Protein AF-A0A534AEM4-F1 (afdb_monomer)

Mean predicted aligned error: 5.69 Å

Nearest PDB structures (foldseek):
  2v4v-assembly1_A  TM=8.137E-01  e=1.460E-01  Ruminiclostridium cellulolyticum
  1w9s-assembly1_A  TM=7.862E-01  e=3.459E-01  Halalkalibacterium halodurans
  3c7o-assembly1_A  TM=8.556E-01  e=5.663E-01  Bacillus subtilis
  2eko-assembly1_A  TM=1.682E-01  e=7.534E+00  Homo sapiens

Secondary structure (DSSP, 8-state):
--GGGGGSPP---SS-TT-EEEEEESSTTS-EEEEEEPPS--SSS------------SS--EEEEEESSSSSSPP-----------

Sequence (86 aa):
MWKDIKSVVTHKPSRYPSGELQVRADRCDGELLATMPLGGTTHGDETSHLNAPLHAQGRRDLCFRFATGGYDPLWVIDSVQLKAGE

Solvent-accessible surface area (backbone atoms only — not comparable to full-atom values): 5844 Å² total; per-residue (Å²): 130,74,85,58,60,81,72,58,87,63,30,69,46,91,85,34,88,84,9,23,44,35,34,15,45,69,36,86,85,41,58,80,38,33,69,32,69,50,70,92,68,89,78,64,99,67,83,78,87,81,80,65,75,71,71,77,76,85,93,72,49,76,27,78,43,74,13,54,58,52,74,77,80,77,84,80,81,91,79,86,82,89,73,84,83,131

Foldseek 3Di:
DPVCQVVDDAAADDPENQKWKFKAWQDPPHDTFWIWDDDPCPDDPDDDDTDTDGRDDDDTDIDIDIHRRHPPPPDDDPDDDDDDDD

Radius of gyration: 13.78 Å; Cα contacts (8 Å, |Δi|>4): 119; chains: 1; bounding box: 33×33×34 Å

Structure (mmCIF, N/CA/C/O backbone):
data_AF-A0A534AEM4-F1
#
_entry.id   AF-A0A534AEM4-F1
#
loop_
_atom_site.group_PDB
_atom_site.id
_atom_site.type_symbol
_atom_site.label_atom_id
_atom_site.label_alt_id
_atom_site.label_comp_id
_atom_site.label_asym_id
_atom_site.label_entity_id
_atom_site.label_seq_id
_atom_site.pdbx_PDB_ins_code
_atom_site.Cartn_x
_atom_site.Cartn_y
_atom_site.Cartn_z
_atom_site.occupancy
_atom_site.B_iso_or_equiv
_atom_site.auth_seq_id
_atom_site.auth_comp_id
_atom_site.auth_asym_id
_atom_site.auth_atom_id
_atom_site.pdbx_PDB_model_num
ATOM 1 N N . MET A 1 1 ? 8.195 -21.017 -11.621 1.00 55.06 1 MET A N 1
ATOM 2 C CA . MET A 1 1 ? 7.431 -19.884 -11.058 1.00 55.06 1 MET A CA 1
ATOM 3 C C . MET A 1 1 ? 7.445 -18.616 -11.936 1.00 55.06 1 MET A C 1
ATOM 5 O O . MET A 1 1 ? 6.736 -17.682 -11.618 1.00 55.06 1 MET A O 1
ATOM 9 N N . TRP A 1 2 ? 8.183 -18.553 -13.062 1.00 65.19 2 TRP A N 1
ATOM 10 C CA . TRP A 1 2 ? 8.283 -17.329 -13.889 1.00 65.19 2 TRP A CA 1
ATOM 11 C C . TRP A 1 2 ? 7.146 -17.097 -14.904 1.00 65.19 2 TRP A C 1
ATOM 13 O O . TRP A 1 2 ? 6.951 -15.978 -15.364 1.00 65.19 2 TRP A O 1
ATOM 23 N N . LYS A 1 3 ? 6.393 -18.142 -15.279 1.00 76.00 3 LYS A N 1
ATOM 24 C CA . LYS A 1 3 ? 5.346 -18.046 -16.315 1.00 76.00 3 LYS A CA 1
ATOM 25 C C . LYS A 1 3 ? 4.140 -17.214 -15.863 1.00 76.00 3 LYS A C 1
ATOM 27 O O . LYS A 1 3 ? 3.491 -16.599 -16.702 1.00 76.00 3 LYS A O 1
ATOM 32 N N . ASP A 1 4 ? 3.906 -17.140 -14.555 1.00 82.75 4 ASP A N 1
ATOM 33 C CA . ASP A 1 4 ? 2.718 -16.510 -13.971 1.00 82.75 4 ASP A CA 1
ATOM 34 C C . ASP A 1 4 ? 2.911 -15.019 -13.669 1.00 82.75 4 ASP A C 1
ATOM 36 O O . ASP A 1 4 ? 1.951 -14.324 -13.351 1.00 82.75 4 ASP A O 1
ATOM 40 N N . ILE A 1 5 ? 4.132 -14.490 -13.821 1.00 80.31 5 ILE A N 1
ATOM 41 C CA . ILE A 1 5 ? 4.438 -13.087 -13.502 1.00 80.31 5 ILE A CA 1
ATOM 42 C C . ILE A 1 5 ? 3.631 -12.101 -14.359 1.00 80.31 5 ILE A C 1
ATOM 44 O O . ILE A 1 5 ? 3.286 -11.010 -13.919 1.00 80.31 5 ILE A O 1
ATOM 48 N N . LYS A 1 6 ? 3.251 -12.521 -15.571 1.00 79.94 6 LYS A N 1
ATOM 49 C CA . LYS A 1 6 ? 2.410 -11.736 -16.484 1.00 79.94 6 LYS A CA 1
ATOM 50 C C . LYS A 1 6 ? 0.963 -11.601 -16.003 1.00 79.94 6 LYS A C 1
ATOM 52 O O . LYS A 1 6 ? 0.252 -10.731 -16.493 1.00 79.94 6 LYS A O 1
ATOM 57 N N . SER A 1 7 ? 0.536 -12.453 -15.074 1.00 86.62 7 SER A N 1
ATOM 58 C CA . SER A 1 7 ? -0.805 -12.441 -14.483 1.00 86.62 7 SER A CA 1
ATOM 59 C C . SER A 1 7 ? -0.883 -11.565 -13.230 1.00 86.62 7 SER A C 1
ATOM 61 O O . SER A 1 7 ? -1.961 -11.425 -12.653 1.00 86.62 7 SER A O 1
ATOM 63 N N . VAL A 1 8 ? 0.237 -10.978 -12.790 1.00 85.50 8 VAL A N 1
ATOM 64 C CA . VAL A 1 8 ? 0.258 -10.039 -11.664 1.00 85.50 8 VAL A CA 1
ATOM 65 C C . VAL A 1 8 ? -0.538 -8.797 -12.049 1.00 85.50 8 VAL A C 1
ATOM 67 O O . VAL A 1 8 ? -0.220 -8.104 -13.015 1.00 85.50 8 VAL A O 1
ATOM 70 N N . VAL A 1 9 ? -1.584 -8.509 -11.277 1.00 88.81 9 VAL A N 1
ATOM 71 C CA . VAL A 1 9 ? -2.392 -7.304 -11.458 1.00 88.81 9 VAL A CA 1
ATOM 72 C C . VAL A 1 9 ? -1.544 -6.093 -11.083 1.00 88.81 9 VAL A C 1
ATOM 74 O O . VAL A 1 9 ? -1.108 -5.960 -9.941 1.00 88.81 9 VAL A O 1
ATOM 77 N N . THR A 1 10 ? -1.315 -5.203 -12.047 1.00 90.00 10 THR A N 1
ATOM 78 C CA . THR A 1 10 ? -0.565 -3.968 -11.826 1.00 90.00 10 THR A CA 1
ATOM 79 C C . THR A 1 10 ? -1.487 -2.768 -11.700 1.00 90.00 10 THR A C 1
ATOM 81 O O . THR A 1 10 ? -2.650 -2.746 -12.116 1.00 90.00 10 THR A O 1
ATOM 84 N N . HIS A 1 11 ? -0.949 -1.732 -11.077 1.00 92.88 11 HIS A N 1
ATOM 85 C CA . HIS A 1 11 ? -1.714 -0.596 -10.618 1.00 92.88 11 HIS A CA 1
ATOM 86 C C . HIS A 1 11 ? -0.910 0.674 -10.846 1.00 92.88 11 HIS A C 1
ATOM 88 O O . HIS A 1 11 ? 0.236 0.758 -10.417 1.00 92.88 11 HIS A O 1
ATOM 94 N N . LYS A 1 12 ? -1.495 1.653 -11.538 1.00 92.31 12 LYS A N 1
ATOM 95 C CA . LYS A 1 12 ? -0.814 2.921 -11.814 1.00 92.31 12 LYS A CA 1
ATOM 96 C C . LYS A 1 12 ? -0.788 3.802 -10.559 1.00 92.31 12 LYS A C 1
ATOM 98 O O . LYS A 1 12 ? -1.814 3.863 -9.872 1.00 92.31 12 LYS A O 1
ATOM 103 N N . PRO A 1 13 ? 0.338 4.475 -10.273 1.00 92.94 13 PRO A N 1
ATOM 104 C CA . PRO A 1 13 ? 0.390 5.469 -9.211 1.00 92.94 13 PRO A CA 1
ATOM 105 C C . PRO A 1 13 ? -0.548 6.640 -9.514 1.00 92.94 13 PRO A C 1
ATOM 107 O O . PRO A 1 13 ? -0.815 6.960 -10.675 1.00 92.94 13 PRO A O 1
ATOM 110 N N . SER A 1 14 ? -1.037 7.275 -8.455 1.00 89.81 14 SER A N 1
ATOM 111 C CA . SER A 1 14 ? -1.916 8.443 -8.509 1.00 89.81 14 SER A CA 1
ATOM 112 C C . SER A 1 14 ? -1.190 9.747 -8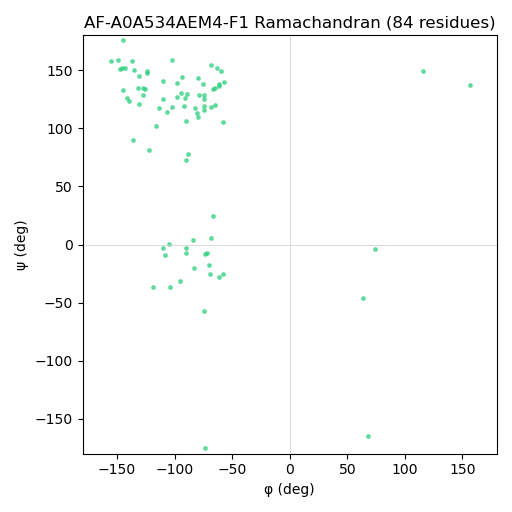.179 1.00 89.81 14 SER A C 1
ATOM 114 O O . SER A 1 14 ? -1.477 10.769 -8.801 1.00 89.81 14 SER A O 1
ATOM 116 N N . ARG A 1 15 ? -0.240 9.719 -7.236 1.00 91.81 15 ARG A N 1
ATOM 117 C CA . ARG A 1 15 ? 0.444 10.907 -6.713 1.00 91.81 15 ARG A CA 1
ATOM 118 C C . ARG A 1 15 ? 1.947 10.885 -6.965 1.00 91.81 15 ARG A C 1
ATOM 120 O O . ARG A 1 15 ? 2.514 11.940 -7.242 1.00 91.81 15 ARG A O 1
ATOM 127 N N . TYR A 1 16 ? 2.584 9.717 -6.897 1.00 91.06 16 TYR A N 1
ATOM 128 C CA . TYR A 1 16 ? 4.033 9.575 -7.043 1.00 91.06 16 TYR A CA 1
ATOM 129 C C . TYR A 1 16 ? 4.371 8.738 -8.283 1.00 91.06 16 TYR A C 1
ATOM 131 O O . TYR A 1 16 ? 4.276 7.513 -8.235 1.00 91.06 16 TYR A O 1
ATOM 139 N N . PRO A 1 17 ? 4.783 9.362 -9.404 1.00 89.38 17 PRO A N 1
ATOM 140 C CA . PRO A 1 17 ? 5.035 8.652 -10.661 1.00 89.38 17 PRO A CA 1
ATOM 141 C C . PRO A 1 17 ? 6.088 7.540 -10.573 1.00 89.38 17 PRO A C 1
ATOM 143 O O . PRO A 1 17 ? 6.037 6.599 -11.357 1.00 89.38 17 PRO A O 1
ATOM 146 N N . SER A 1 18 ? 7.018 7.632 -9.618 1.00 85.56 18 SER A N 1
ATOM 147 C CA . SER A 1 18 ? 8.030 6.605 -9.336 1.00 85.56 18 SER A CA 1
ATOM 148 C C . SER A 1 18 ? 7.474 5.356 -8.641 1.00 85.56 18 SER A C 1
ATOM 150 O O . SER A 1 18 ? 8.193 4.372 -8.495 1.00 85.56 18 SER A O 1
ATOM 152 N N . GLY A 1 19 ? 6.212 5.382 -8.215 1.00 90.88 19 GLY A N 1
ATOM 153 C CA . GLY A 1 19 ? 5.556 4.312 -7.479 1.00 90.88 19 GLY A CA 1
ATOM 154 C C . GLY A 1 19 ? 5.156 4.732 -6.068 1.00 90.88 19 GLY A C 1
ATOM 155 O O . GLY A 1 19 ? 5.798 5.566 -5.427 1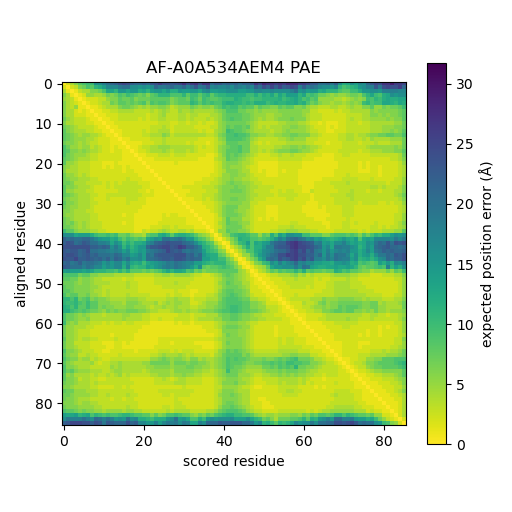.00 90.88 19 GLY A O 1
ATOM 156 N N . GLU A 1 20 ? 4.073 4.136 -5.578 1.00 94.00 20 GLU A N 1
ATOM 157 C CA . GLU A 1 20 ? 3.520 4.435 -4.257 1.00 94.00 20 GLU A CA 1
ATOM 158 C C . GLU A 1 20 ? 2.903 3.209 -3.581 1.00 94.00 20 GLU A C 1
ATOM 160 O O . GLU A 1 20 ? 2.393 2.299 -4.242 1.00 94.00 20 GLU A O 1
ATOM 165 N N . LEU A 1 21 ? 2.909 3.212 -2.249 1.00 94.75 21 LEU A N 1
ATOM 166 C CA . LEU A 1 21 ? 2.065 2.341 -1.440 1.00 94.75 21 LEU A CA 1
ATOM 167 C C . LEU A 1 21 ? 0.759 3.079 -1.132 1.00 94.75 21 LEU A C 1
ATOM 169 O O . LEU A 1 21 ? 0.763 4.142 -0.505 1.00 94.75 21 LEU A O 1
ATOM 173 N N . GLN A 1 22 ? -0.359 2.511 -1.575 1.00 96.25 22 GLN A N 1
ATOM 174 C CA . GLN A 1 22 ? -1.704 3.006 -1.296 1.00 96.25 22 GLN A CA 1
ATOM 175 C C . GLN A 1 22 ? -2.320 2.225 -0.135 1.00 96.25 22 GLN A C 1
ATOM 177 O O . GLN A 1 22 ? -2.216 0.997 -0.091 1.00 96.25 22 GLN A O 1
ATOM 182 N N . VAL A 1 23 ? -3.015 2.933 0.756 1.00 96.75 23 VAL A N 1
ATOM 183 C CA . VAL A 1 23 ? -3.877 2.333 1.785 1.00 96.75 23 VAL A CA 1
ATOM 184 C C . VAL A 1 23 ? -5.325 2.644 1.436 1.00 96.75 23 VAL A C 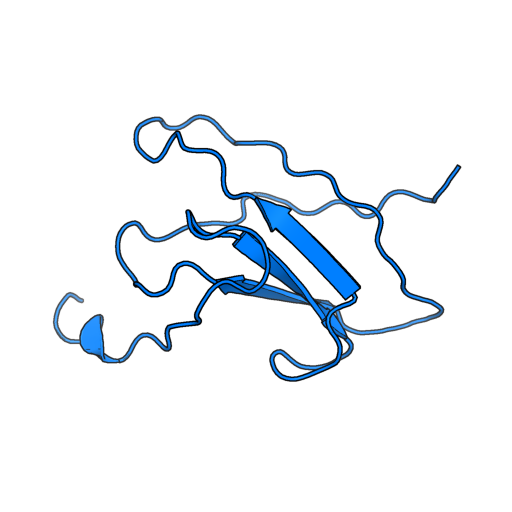1
ATOM 186 O O . VAL A 1 23 ? -5.669 3.811 1.235 1.00 96.75 23 VAL A O 1
ATOM 189 N N . ARG A 1 24 ? -6.167 1.613 1.336 1.00 96.94 24 ARG A N 1
ATOM 190 C CA . ARG A 1 24 ? -7.568 1.728 0.912 1.00 96.94 24 ARG A CA 1
ATOM 191 C C . ARG A 1 24 ? -8.544 1.161 1.933 1.00 96.94 24 ARG A C 1
ATOM 193 O O . ARG A 1 24 ? -8.236 0.196 2.628 1.00 96.94 24 ARG A O 1
ATOM 200 N N . ALA A 1 25 ? -9.716 1.776 1.987 1.00 97.00 25 ALA A N 1
ATOM 201 C CA . ALA A 1 25 ? -10.823 1.438 2.870 1.00 97.00 25 ALA A CA 1
ATOM 202 C C . ALA A 1 25 ? -11.556 0.166 2.430 1.00 97.00 25 ALA A C 1
ATOM 204 O O . ALA A 1 25 ? -12.083 0.130 1.320 1.00 97.00 25 ALA A O 1
ATOM 205 N N . ASP A 1 26 ? -11.669 -0.814 3.334 1.00 96.44 26 ASP A N 1
ATOM 206 C CA . ASP A 1 26 ? -12.455 -2.061 3.255 1.00 96.44 26 ASP A CA 1
ATOM 207 C C . ASP A 1 26 ? -12.027 -3.046 2.155 1.00 96.44 26 ASP A C 1
ATOM 209 O O . ASP A 1 26 ? -11.904 -4.245 2.386 1.00 96.44 26 ASP A O 1
ATOM 213 N N . ARG A 1 27 ? -11.795 -2.547 0.940 1.00 96.56 27 ARG A N 1
ATOM 214 C CA . ARG A 1 27 ? -11.444 -3.302 -0.261 1.00 96.56 27 ARG A CA 1
ATOM 215 C C . ARG A 1 27 ? -10.327 -2.599 -1.027 1.00 96.56 27 ARG A C 1
ATOM 217 O O . ARG A 1 27 ? -10.144 -1.387 -0.938 1.00 96.56 27 ARG A O 1
ATOM 224 N N . CYS A 1 28 ? -9.604 -3.346 -1.855 1.00 95.00 28 CYS A N 1
ATOM 225 C CA . CYS A 1 28 ? -8.480 -2.815 -2.638 1.00 95.00 28 CYS A CA 1
ATOM 226 C C . CYS A 1 28 ? -8.882 -1.899 -3.811 1.00 95.00 28 CYS A C 1
ATOM 228 O O . CYS A 1 28 ? -8.016 -1.280 -4.441 1.00 95.00 28 CYS A O 1
A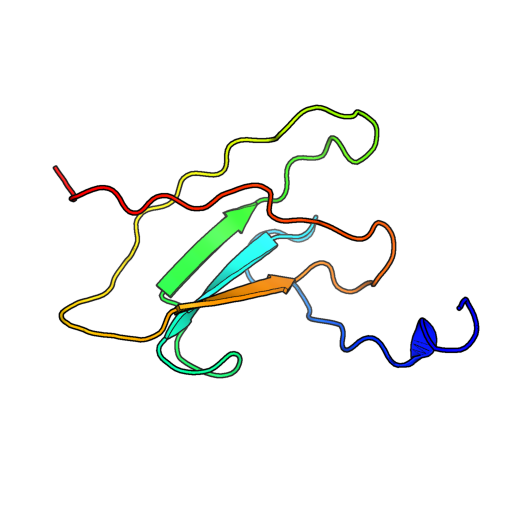TOM 230 N N . ASP A 1 29 ? -10.180 -1.797 -4.097 1.00 93.88 29 ASP A N 1
ATOM 231 C CA . ASP A 1 29 ? -10.803 -0.828 -5.002 1.00 93.88 29 A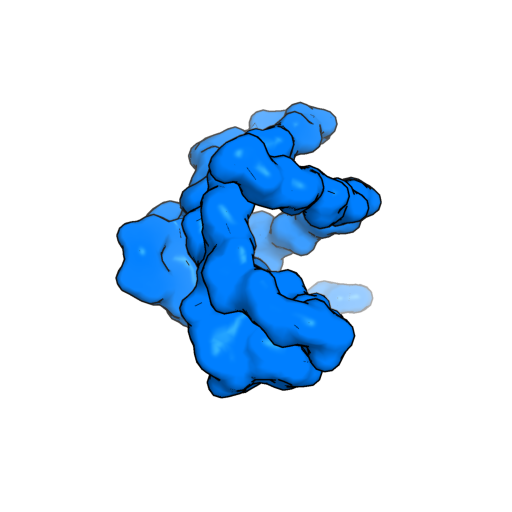SP A CA 1
ATOM 232 C C . ASP A 1 29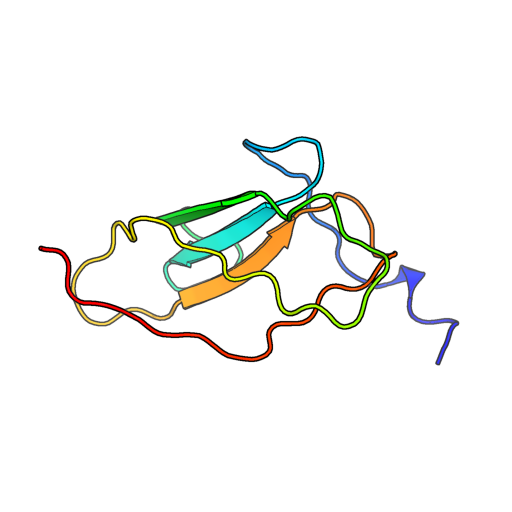 ? -11.555 0.294 -4.257 1.00 93.88 29 ASP A C 1
ATOM 234 O O . ASP A 1 29 ? -12.113 1.181 -4.900 1.00 93.88 29 ASP A O 1
ATOM 238 N N . GLY A 1 30 ? -11.557 0.273 -2.919 1.00 94.94 30 GLY A N 1
ATOM 239 C CA . GLY A 1 30 ? -12.238 1.249 -2.073 1.00 94.94 30 GLY A CA 1
ATOM 240 C C . GLY A 1 30 ? -11.550 2.614 -2.017 1.00 94.94 30 GLY A C 1
ATOM 241 O O . GLY A 1 30 ? -10.560 2.872 -2.710 1.00 94.94 30 GLY A O 1
ATOM 242 N N . GLU A 1 31 ? -12.081 3.498 -1.169 1.00 95.25 31 GLU A N 1
ATOM 243 C CA . GLU A 1 31 ? -11.586 4.868 -0.990 1.00 95.25 31 GLU A CA 1
ATOM 244 C C . GLU A 1 31 ? -10.102 4.890 -0.594 1.00 95.25 31 GLU A C 1
ATOM 246 O O . GLU A 1 31 ? -9.641 4.061 0.192 1.00 95.25 31 GLU A O 1
ATOM 251 N N . LEU A 1 32 ? -9.346 5.832 -1.159 1.00 95.31 32 LEU A N 1
ATOM 252 C CA . LEU A 1 32 ? -7.929 6.018 -0.860 1.00 95.31 32 LEU A CA 1
ATOM 253 C C . LEU A 1 32 ? -7.768 6.801 0.449 1.00 95.31 32 LEU A C 1
ATOM 255 O O . LEU A 1 32 ? -8.096 7.981 0.503 1.00 95.31 32 LEU A O 1
ATOM 259 N N . LEU A 1 33 ? -7.228 6.149 1.478 1.00 95.50 33 LEU A N 1
ATOM 260 C CA . LEU A 1 33 ? -7.085 6.704 2.829 1.00 95.50 33 LEU A CA 1
ATOM 261 C C . LEU A 1 33 ? -5.709 7.327 3.081 1.00 95.50 33 LEU A C 1
ATOM 263 O O . LEU A 1 33 ? -5.586 8.259 3.874 1.00 95.50 33 LEU A O 1
ATOM 267 N N . ALA A 1 34 ? -4.671 6.781 2.444 1.00 95.00 34 ALA A N 1
ATOM 268 C CA . ALA A 1 34 ? -3.304 7.281 2.533 1.00 95.00 34 ALA A CA 1
ATOM 269 C C . ALA A 1 34 ? -2.489 6.880 1.297 1.00 95.00 34 ALA A C 1
ATOM 271 O O . ALA A 1 34 ? -2.806 5.917 0.589 1.00 95.00 34 ALA A O 1
ATOM 272 N N . THR A 1 35 ? -1.412 7.617 1.034 1.00 95.12 35 THR A N 1
ATOM 273 C CA . THR A 1 35 ? -0.464 7.321 -0.046 1.00 95.12 35 THR A CA 1
ATOM 274 C C . THR A 1 35 ? 0.942 7.688 0.395 1.00 95.12 35 THR A C 1
ATOM 276 O O . THR A 1 35 ? 1.154 8.778 0.923 1.00 95.12 35 THR A O 1
ATOM 279 N N . MET A 1 36 ? 1.895 6.790 0.163 1.00 93.56 36 MET A N 1
ATOM 280 C CA . MET A 1 36 ? 3.305 6.978 0.505 1.00 93.56 36 MET A CA 1
ATOM 281 C C . MET A 1 36 ? 4.172 6.750 -0.736 1.00 93.56 36 MET A C 1
ATOM 283 O O . MET A 1 36 ? 3.947 5.753 -1.426 1.00 93.56 36 MET A O 1
ATOM 287 N N . PRO A 1 37 ? 5.153 7.622 -1.035 1.00 91.69 37 PRO A N 1
ATOM 288 C CA . PRO A 1 37 ? 6.087 7.381 -2.127 1.00 91.69 37 PRO A CA 1
ATOM 289 C C . PRO A 1 37 ? 6.935 6.151 -1.814 1.00 91.69 37 PRO A C 1
ATOM 291 O O . PRO A 1 37 ? 7.459 6.023 -0.707 1.00 91.69 37 PRO A O 1
ATOM 294 N N . LEU A 1 38 ? 7.105 5.265 -2.791 1.00 87.44 38 LEU A N 1
ATOM 295 C CA . LEU A 1 38 ? 8.141 4.243 -2.702 1.00 87.44 38 LEU A CA 1
ATOM 296 C C . LEU A 1 38 ? 9.479 4.946 -2.960 1.00 87.44 38 LEU A C 1
ATOM 298 O O . LEU A 1 38 ? 9.656 5.598 -3.992 1.00 87.44 38 LEU A O 1
ATOM 302 N N . GLY A 1 39 ? 10.379 4.908 -1.975 1.00 72.00 39 GLY A N 1
ATOM 303 C CA . GLY A 1 39 ? 11.710 5.506 -2.084 1.00 72.00 39 GLY A CA 1
ATOM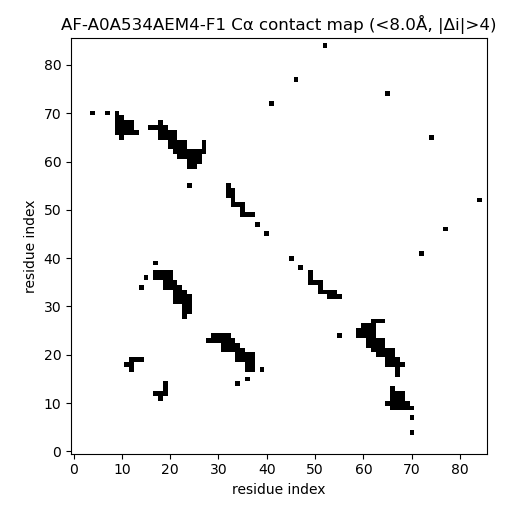 304 C C . GLY A 1 39 ? 12.504 4.879 -3.233 1.00 72.00 39 GLY A C 1
ATOM 305 O O . GLY A 1 39 ? 12.320 3.712 -3.557 1.00 72.00 39 GLY A O 1
ATOM 306 N N . GLY A 1 40 ? 13.391 5.647 -3.868 1.00 61.50 40 GLY A N 1
ATOM 307 C CA . GLY A 1 40 ? 14.142 5.216 -5.057 1.00 61.50 40 GLY A CA 1
ATOM 308 C C . GLY A 1 40 ? 15.194 4.119 -4.832 1.00 61.50 40 GLY A C 1
ATOM 309 O O . GLY A 1 40 ? 15.938 3.801 -5.755 1.00 61.50 40 GLY A O 1
ATOM 310 N N . THR A 1 41 ? 15.297 3.544 -3.634 1.00 55.25 41 THR A N 1
ATOM 311 C CA . THR A 1 41 ? 16.249 2.474 -3.319 1.00 55.25 41 THR A CA 1
ATOM 312 C C . THR A 1 41 ? 15.627 1.119 -3.638 1.00 55.25 41 THR A C 1
ATOM 314 O O . THR A 1 41 ? 15.170 0.395 -2.763 1.00 55.25 41 THR A O 1
ATOM 317 N N . THR A 1 42 ? 15.600 0.771 -4.924 1.00 54.75 42 THR A N 1
ATOM 318 C CA . THR A 1 42 ? 15.198 -0.564 -5.405 1.00 54.75 42 THR A CA 1
ATOM 319 C C . THR A 1 42 ? 16.344 -1.585 -5.370 1.00 54.75 42 THR A C 1
ATOM 321 O O . THR A 1 42 ? 16.182 -2.703 -5.846 1.00 54.75 42 THR A O 1
ATOM 324 N N . HIS A 1 43 ? 17.513 -1.196 -4.849 1.00 50.06 43 HIS A N 1
ATOM 325 C CA . HIS A 1 43 ? 18.724 -2.012 -4.763 1.00 50.06 43 HIS A CA 1
ATOM 326 C C . HIS A 1 43 ? 19.360 -1.840 -3.379 1.00 50.06 43 HIS A C 1
ATOM 328 O O . HIS A 1 43 ? 20.170 -0.942 -3.168 1.00 50.06 43 HIS A O 1
ATOM 334 N N . GLY A 1 44 ? 18.967 -2.689 -2.437 1.00 52.06 44 GLY A N 1
ATOM 335 C CA . GLY A 1 44 ? 19.537 -2.771 -1.095 1.00 52.06 44 GLY A CA 1
ATOM 336 C C . GLY A 1 44 ? 18.523 -3.393 -0.145 1.00 52.06 44 GLY A C 1
ATOM 337 O O . GLY A 1 44 ? 17.349 -3.040 -0.208 1.00 52.06 44 GLY A O 1
ATOM 338 N N . ASP A 1 45 ? 18.962 -4.293 0.734 1.00 53.06 45 ASP A N 1
ATOM 339 C CA . ASP A 1 45 ? 18.155 -4.920 1.801 1.00 53.06 45 ASP A CA 1
ATOM 340 C C . ASP A 1 45 ? 17.703 -3.908 2.884 1.00 53.06 45 ASP A C 1
ATOM 342 O O . ASP A 1 45 ? 17.470 -4.253 4.042 1.00 53.06 45 ASP A O 1
ATOM 346 N N . GLU A 1 46 ? 17.625 -2.623 2.537 1.00 60.19 46 GLU A N 1
ATOM 347 C CA . GLU A 1 46 ? 17.359 -1.529 3.453 1.00 60.19 46 GLU A CA 1
ATOM 348 C C . GLU A 1 46 ? 15.851 -1.302 3.542 1.00 60.19 46 GLU A C 1
ATOM 350 O O . GLU A 1 46 ? 15.209 -0.766 2.631 1.00 60.19 46 GLU A O 1
ATOM 355 N N . THR A 1 47 ? 15.272 -1.720 4.666 1.00 60.78 47 THR A N 1
ATOM 356 C CA . THR A 1 47 ? 13.866 -1.479 4.984 1.00 60.78 47 THR A CA 1
ATOM 357 C C . THR A 1 47 ? 13.584 0.024 4.989 1.00 60.78 47 THR A C 1
ATOM 359 O O . THR A 1 47 ? 13.936 0.750 5.919 1.00 60.78 47 THR A O 1
ATOM 362 N N . SER A 1 48 ? 12.916 0.510 3.942 1.00 74.94 48 SER A N 1
ATOM 363 C CA . SER A 1 48 ? 12.440 1.891 3.880 1.00 74.94 48 SER A CA 1
ATOM 364 C C . SER A 1 48 ? 11.223 2.064 4.789 1.00 74.94 48 SER A C 1
ATOM 366 O O . SER A 1 48 ? 10.164 1.487 4.543 1.00 74.94 48 SER A O 1
ATOM 368 N N . HIS A 1 49 ? 11.346 2.886 5.832 1.00 85.75 49 HIS A N 1
ATOM 369 C CA . HIS A 1 49 ? 10.221 3.218 6.707 1.00 85.75 49 HIS A CA 1
ATOM 370 C C . HIS A 1 49 ? 9.333 4.294 6.071 1.00 85.75 49 HIS A C 1
ATOM 372 O O . HIS A 1 49 ? 9.702 5.467 5.997 1.00 85.75 49 HIS 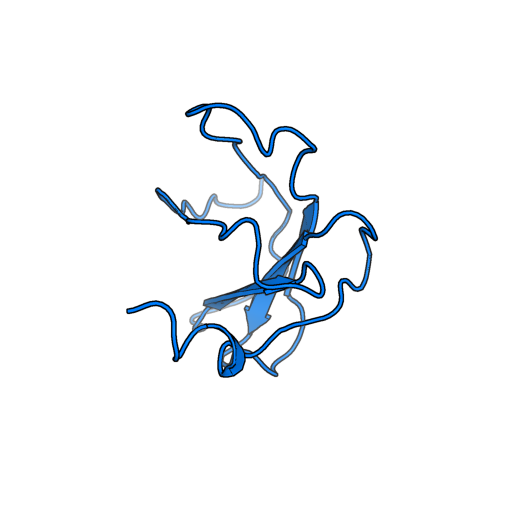A O 1
ATOM 378 N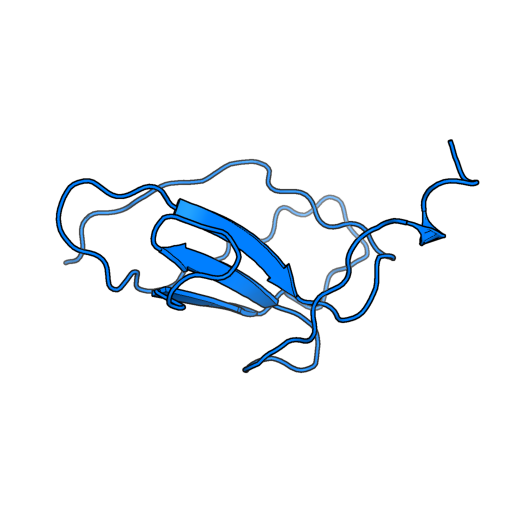 N . LEU A 1 50 ? 8.132 3.899 5.650 1.00 88.81 50 LEU A N 1
ATOM 379 C CA . LEU A 1 50 ? 7.129 4.804 5.093 1.00 88.81 50 LEU A CA 1
ATOM 380 C C . LEU A 1 50 ? 6.167 5.266 6.192 1.00 88.81 50 LEU A C 1
ATOM 382 O O . LEU A 1 50 ? 5.631 4.450 6.939 1.00 88.81 50 LEU A O 1
ATOM 386 N N . ASN A 1 51 ? 5.935 6.575 6.284 1.00 90.56 51 ASN A N 1
ATOM 387 C CA . ASN A 1 51 ? 4.974 7.159 7.217 1.00 90.56 51 ASN A CA 1
ATOM 388 C C . ASN A 1 51 ? 4.022 8.078 6.446 1.00 90.56 51 ASN A C 1
ATOM 390 O O . ASN A 1 51 ? 4.463 8.888 5.630 1.00 90.56 51 ASN A O 1
ATOM 394 N N . ALA A 1 52 ? 2.724 7.974 6.723 1.00 91.06 52 ALA A N 1
ATOM 395 C CA . ALA A 1 52 ? 1.712 8.887 6.211 1.00 91.06 52 ALA A CA 1
ATOM 396 C C . ALA A 1 52 ? 0.572 9.048 7.223 1.00 91.06 52 ALA A C 1
ATOM 398 O O . ALA A 1 52 ? 0.281 8.104 7.964 1.00 91.06 52 ALA A O 1
ATOM 399 N N . PRO A 1 53 ? -0.097 10.215 7.240 1.00 93.19 53 PRO A N 1
ATOM 400 C CA . PRO A 1 53 ? -1.348 10.359 7.967 1.00 93.19 53 PRO A CA 1
ATOM 401 C C . PRO A 1 53 ? -2.393 9.398 7.388 1.00 93.19 53 PRO A C 1
ATOM 403 O O . PRO A 1 53 ? -2.518 9.263 6.169 1.00 93.19 53 PRO A O 1
ATOM 406 N N . LEU A 1 54 ? -3.140 8.732 8.271 1.00 92.62 54 LEU A N 1
ATOM 407 C CA . LEU A 1 54 ? -4.229 7.837 7.896 1.00 92.62 54 LEU A CA 1
ATOM 408 C C . LEU A 1 54 ? -5.569 8.501 8.206 1.00 92.62 54 LEU A C 1
ATOM 410 O O . LEU A 1 54 ? -5.926 8.693 9.367 1.00 92.62 54 LEU A O 1
ATOM 414 N N . HIS A 1 55 ? -6.336 8.808 7.166 1.00 89.06 55 HIS A N 1
ATOM 415 C CA . HIS A 1 55 ? -7.653 9.420 7.306 1.00 89.06 55 HIS A CA 1
ATOM 416 C C . HIS A 1 55 ? -8.743 8.346 7.417 1.00 89.06 55 HIS A C 1
ATOM 418 O O . HIS A 1 55 ? -9.494 8.122 6.477 1.00 89.06 55 HIS A O 1
ATOM 424 N N . ALA A 1 56 ? -8.819 7.652 8.556 1.00 88.62 56 ALA A N 1
ATOM 425 C CA . ALA A 1 56 ? -9.813 6.601 8.797 1.00 88.62 56 ALA A CA 1
ATOM 426 C C . ALA A 1 56 ? -10.455 6.726 10.185 1.00 88.62 56 ALA A C 1
ATOM 428 O O . ALA A 1 56 ? -9.824 7.195 11.129 1.00 88.62 56 ALA A O 1
ATOM 429 N N . GLN A 1 57 ? -11.710 6.287 10.315 1.00 87.12 57 GLN A N 1
ATOM 430 C CA . GLN A 1 57 ? -12.454 6.301 11.578 1.00 87.12 57 GLN A CA 1
ATOM 431 C C . GLN A 1 57 ? -13.115 4.949 11.857 1.00 87.12 57 GLN A C 1
ATOM 433 O O . GLN A 1 57 ? -13.612 4.289 10.944 1.00 87.12 57 GLN A O 1
ATOM 438 N N . GLY A 1 58 ? -13.177 4.573 13.136 1.00 89.81 58 GLY A N 1
ATOM 439 C CA . GLY A 1 58 ? -13.826 3.342 13.582 1.00 89.81 58 GLY A CA 1
ATOM 440 C C . GLY A 1 58 ? -13.104 2.067 13.135 1.00 89.81 58 GLY A C 1
ATOM 441 O O . GLY A 1 58 ? -11.943 2.084 12.731 1.00 89.81 58 GLY A O 1
ATOM 442 N N . ARG A 1 59 ? -13.802 0.931 13.234 1.00 93.75 59 ARG A N 1
ATOM 443 C CA . ARG A 1 59 ? -13.280 -0.372 12.805 1.00 93.75 59 ARG A CA 1
ATOM 444 C C . ARG A 1 59 ? -13.465 -0.533 11.299 1.00 93.75 59 ARG A C 1
ATOM 446 O O . ARG A 1 59 ? -14.604 -0.559 10.837 1.00 93.75 59 ARG A O 1
ATOM 453 N N . ARG A 1 60 ? -12.362 -0.667 10.563 1.00 93.00 60 ARG A N 1
ATOM 454 C CA . ARG A 1 60 ? -12.344 -0.857 9.106 1.00 93.00 60 ARG A CA 1
ATOM 455 C C . ARG A 1 60 ? -11.225 -1.815 8.723 1.00 93.00 60 ARG A C 1
ATOM 457 O O . ARG A 1 60 ? -10.199 -1.850 9.404 1.00 93.00 60 ARG A O 1
ATOM 464 N N . ASP A 1 61 ? -11.407 -2.525 7.619 1.00 96.81 61 ASP A N 1
ATOM 465 C CA . ASP A 1 61 ? -10.308 -3.259 7.001 1.00 96.81 61 ASP A CA 1
ATOM 466 C C . ASP A 1 61 ? -9.452 -2.285 6.180 1.00 96.81 61 ASP A C 1
ATOM 468 O O . ASP A 1 61 ? -9.963 -1.339 5.570 1.00 96.81 61 ASP A O 1
ATOM 472 N N . LEU A 1 62 ? -8.137 -2.503 6.182 1.00 97.06 62 LEU A N 1
ATOM 473 C CA . LEU A 1 62 ? -7.179 -1.712 5.414 1.00 97.06 62 LEU A CA 1
ATOM 474 C C . LEU A 1 62 ? -6.561 -2.596 4.335 1.00 97.06 62 LEU A C 1
ATOM 476 O O . LEU A 1 62 ? -5.870 -3.566 4.645 1.00 97.06 62 LEU A O 1
ATOM 480 N N . CYS A 1 63 ? -6.774 -2.246 3.067 1.00 96.69 63 CYS A N 1
ATOM 481 C CA . CYS A 1 63 ? -6.038 -2.865 1.971 1.00 96.69 63 CYS A CA 1
ATOM 482 C C . CYS A 1 63 ? -4.769 -2.067 1.661 1.00 96.69 63 CYS A C 1
ATOM 484 O O . CYS A 1 63 ? -4.834 -0.876 1.356 1.00 96.69 63 CYS A O 1
ATOM 486 N N . PHE A 1 64 ? -3.628 -2.753 1.672 1.00 96.06 64 PHE A N 1
ATOM 487 C CA . PHE A 1 64 ? -2.337 -2.228 1.241 1.00 96.06 64 PHE A CA 1
ATOM 488 C C . PHE A 1 64 ? -2.063 -2.672 -0.192 1.00 96.06 64 PHE A C 1
ATOM 490 O O . PHE A 1 64 ? -2.139 -3.860 -0.508 1.00 96.06 64 PHE A O 1
ATOM 497 N N . ARG A 1 65 ? -1.753 -1.719 -1.071 1.00 94.25 65 ARG A N 1
ATOM 498 C CA . ARG A 1 65 ? -1.588 -1.979 -2.502 1.00 94.25 65 ARG A CA 1
ATOM 499 C C . ARG A 1 65 ? -0.414 -1.194 -3.066 1.00 94.25 65 ARG A C 1
ATOM 501 O O . ARG A 1 65 ? -0.413 0.035 -3.024 1.00 94.25 65 ARG A O 1
ATOM 508 N N . PHE A 1 66 ? 0.541 -1.898 -3.666 1.00 93.81 66 PHE A N 1
ATOM 509 C CA . PHE A 1 66 ? 1.602 -1.270 -4.447 1.00 93.81 66 PHE A CA 1
ATOM 510 C C . PHE A 1 66 ? 1.057 -0.788 -5.792 1.00 93.81 66 PHE A C 1
ATOM 512 O O . PHE A 1 66 ? 0.406 -1.533 -6.529 1.00 93.81 66 PHE A O 1
ATOM 519 N N . ALA A 1 67 ? 1.316 0.476 -6.104 1.00 94.25 67 ALA A N 1
ATOM 520 C CA . ALA A 1 67 ? 0.939 1.117 -7.349 1.00 94.25 67 ALA A CA 1
ATOM 521 C C . ALA A 1 67 ? 2.193 1.666 -8.039 1.00 94.25 67 ALA A C 1
ATOM 523 O O . ALA A 1 67 ? 2.526 2.840 -7.923 1.00 94.25 67 ALA A O 1
ATOM 524 N N . THR A 1 68 ? 2.913 0.785 -8.731 1.00 91.12 68 THR A N 1
ATOM 525 C CA . THR A 1 68 ? 4.168 1.077 -9.452 1.00 91.12 68 THR A CA 1
ATOM 526 C C . THR A 1 68 ? 4.000 1.070 -10.972 1.00 91.12 68 THR A C 1
ATOM 528 O O . THR A 1 68 ? 4.915 1.424 -11.704 1.00 91.12 68 THR A O 1
ATOM 531 N N . GLY A 1 69 ? 2.841 0.637 -11.476 1.00 90.06 69 GLY A N 1
ATOM 532 C CA . GLY A 1 69 ? 2.592 0.416 -12.903 1.00 90.06 69 GLY A CA 1
ATOM 533 C C . GLY A 1 69 ? 3.256 -0.839 -13.488 1.00 90.06 69 GLY A C 1
ATOM 534 O O . GLY A 1 69 ? 2.989 -1.163 -14.643 1.00 90.06 69 GLY A O 1
ATOM 535 N N . GLY A 1 70 ? 4.053 -1.569 -12.704 1.00 88.44 70 GLY A N 1
ATOM 536 C CA . GLY A 1 70 ? 4.776 -2.771 -13.121 1.00 88.44 70 GLY A CA 1
ATOM 537 C C . GLY A 1 70 ? 4.863 -3.813 -12.005 1.00 88.44 70 GLY A C 1
ATOM 538 O O . GLY A 1 70 ? 4.400 -3.581 -10.893 1.00 88.44 70 GLY A O 1
ATOM 539 N N . TYR A 1 71 ? 5.434 -4.974 -12.311 1.00 83.31 71 TYR A N 1
ATOM 540 C CA . TYR A 1 71 ? 5.633 -6.070 -11.351 1.00 83.31 71 TYR A CA 1
ATOM 541 C C . TYR A 1 71 ? 7.109 -6.287 -10.984 1.00 83.31 71 TYR A C 1
ATOM 543 O O . TYR A 1 71 ? 7.405 -7.166 -10.185 1.00 83.31 71 TYR A O 1
ATOM 551 N N . ASP A 1 72 ? 8.031 -5.536 -11.588 1.00 80.56 72 ASP A N 1
ATOM 552 C CA . ASP A 1 72 ? 9.472 -5.661 -11.374 1.00 80.56 72 ASP A CA 1
ATOM 553 C C . ASP A 1 72 ? 10.068 -4.266 -11.103 1.00 80.56 72 ASP A C 1
ATOM 555 O O . ASP A 1 72 ? 9.877 -3.372 -11.937 1.00 80.56 72 ASP A O 1
ATOM 559 N N . PRO A 1 73 ? 10.722 -4.039 -9.947 1.00 81.25 73 PRO A N 1
ATOM 560 C CA . PRO A 1 73 ? 10.903 -4.979 -8.833 1.00 81.25 73 PRO A CA 1
ATOM 561 C C . PRO A 1 73 ? 9.594 -5.286 -8.088 1.00 81.25 73 PRO A C 1
ATOM 563 O O . PRO A 1 73 ? 8.665 -4.472 -8.055 1.00 81.25 73 PRO A O 1
ATOM 566 N N . LEU A 1 74 ? 9.541 -6.459 -7.447 1.00 82.75 74 LEU A N 1
ATOM 567 C CA . LEU A 1 74 ? 8.492 -6.775 -6.478 1.00 82.75 74 LEU A CA 1
ATOM 568 C C . LEU A 1 74 ? 8.804 -6.100 -5.144 1.00 82.75 74 LEU A C 1
ATOM 570 O O . LEU A 1 74 ? 9.883 -6.266 -4.584 1.00 82.75 74 LEU A O 1
ATOM 574 N N . TRP A 1 75 ? 7.817 -5.379 -4.626 1.00 84.44 75 TRP A N 1
ATOM 575 C CA . TRP A 1 75 ? 7.883 -4.764 -3.310 1.00 84.44 75 TRP A CA 1
ATOM 576 C C . TRP A 1 75 ? 7.277 -5.690 -2.265 1.00 84.44 75 TRP A C 1
ATOM 578 O O . TRP A 1 75 ? 6.285 -6.376 -2.521 1.00 84.44 75 TRP A O 1
ATOM 588 N N . VAL A 1 76 ? 7.862 -5.677 -1.073 1.00 87.44 76 VAL A N 1
ATOM 589 C CA . VAL A 1 76 ? 7.396 -6.458 0.071 1.00 87.44 76 VAL A CA 1
ATOM 590 C C . VAL A 1 76 ? 7.140 -5.539 1.255 1.00 87.44 76 VAL A C 1
ATOM 592 O O . VAL A 1 76 ? 7.774 -4.496 1.403 1.00 87.44 76 VAL A O 1
ATOM 595 N N . ILE A 1 77 ? 6.175 -5.923 2.082 1.00 91.06 77 ILE A N 1
ATOM 596 C CA . ILE A 1 77 ? 5.908 -5.272 3.360 1.00 91.06 77 ILE A CA 1
ATOM 597 C C . ILE A 1 77 ? 6.497 -6.180 4.430 1.00 91.06 77 ILE A C 1
ATOM 599 O O . ILE A 1 77 ? 6.068 -7.324 4.553 1.00 91.06 77 ILE A O 1
ATOM 603 N N . ASP A 1 78 ? 7.467 -5.668 5.179 1.00 90.94 78 ASP A N 1
ATOM 604 C CA . ASP A 1 78 ? 8.006 -6.359 6.350 1.00 90.94 78 ASP A CA 1
ATOM 605 C C . ASP A 1 78 ? 7.011 -6.289 7.519 1.00 90.94 78 ASP A C 1
ATOM 607 O O . ASP A 1 78 ? 6.518 -7.302 8.011 1.00 90.94 78 ASP A O 1
ATOM 611 N N . SER A 1 79 ? 6.637 -5.072 7.918 1.00 93.19 79 SER A N 1
ATOM 612 C CA . SER A 1 79 ? 5.729 -4.835 9.036 1.00 93.19 79 SER A CA 1
ATOM 613 C C . SER A 1 79 ? 4.898 -3.566 8.847 1.00 93.19 79 SER A C 1
ATOM 615 O O . SER A 1 79 ? 5.236 -2.672 8.068 1.00 93.19 79 SER A O 1
ATOM 617 N N . VAL A 1 80 ? 3.772 -3.497 9.561 1.00 94.50 80 VAL A N 1
ATOM 618 C CA . VAL A 1 80 ? 2.869 -2.340 9.580 1.00 94.50 80 VAL A CA 1
ATOM 619 C C . VAL A 1 80 ? 2.543 -1.988 11.023 1.00 94.50 80 VAL A C 1
ATOM 621 O O . VAL A 1 80 ? 2.190 -2.857 11.818 1.00 94.50 80 VAL A O 1
ATOM 624 N N . GLN A 1 81 ? 2.604 -0.697 11.342 1.00 94.69 81 GLN A N 1
ATOM 625 C CA . GLN A 1 81 ? 2.182 -0.163 12.631 1.00 94.69 81 GLN A CA 1
ATOM 626 C C . GLN A 1 81 ? 1.199 0.989 12.423 1.00 94.69 81 GLN A C 1
ATOM 628 O O . GLN A 1 81 ? 1.491 1.941 11.701 1.00 94.69 81 GLN A O 1
ATOM 633 N N . LEU A 1 82 ? 0.051 0.923 13.100 1.00 93.62 82 LEU A N 1
ATOM 634 C CA . LEU A 1 82 ? -0.849 2.063 13.247 1.00 93.62 82 LEU A CA 1
ATOM 635 C C . LEU A 1 82 ? -0.459 2.846 14.499 1.00 93.62 82 LEU A C 1
ATOM 637 O O . LEU A 1 82 ? -0.305 2.269 15.576 1.00 93.62 82 LEU A O 1
ATOM 641 N N . LYS A 1 83 ? -0.299 4.158 14.347 1.00 91.31 83 LYS A N 1
ATOM 642 C CA . LYS A 1 83 ? -0.016 5.087 15.442 1.00 91.31 83 LYS A CA 1
ATOM 643 C C . LYS A 1 83 ? -1.251 5.950 15.672 1.00 91.31 83 LYS A C 1
ATOM 645 O O . LYS A 1 83 ? -1.913 6.334 14.709 1.00 91.31 83 LYS A O 1
ATOM 650 N N . ALA A 1 84 ? -1.570 6.229 16.934 1.00 85.25 84 ALA A N 1
ATOM 651 C CA . ALA A 1 84 ? -2.579 7.233 17.250 1.00 85.25 84 ALA A CA 1
ATOM 652 C C . ALA A 1 84 ? -2.109 8.593 16.710 1.00 85.25 84 ALA A C 1
ATOM 654 O O . ALA A 1 84 ? -0.920 8.898 16.794 1.00 85.25 84 ALA A O 1
ATOM 655 N N . GLY A 1 85 ? -3.022 9.366 16.116 1.00 72.81 85 GLY A N 1
ATOM 656 C CA . GLY A 1 85 ? -2.726 10.743 15.726 1.00 72.81 85 GLY A CA 1
ATOM 657 C C . GLY A 1 85 ? -2.510 11.595 16.974 1.00 72.81 85 GLY A C 1
ATOM 658 O O . GLY A 1 85 ? -3.282 11.464 17.924 1.00 72.81 85 GLY A O 1
ATOM 659 N N . GLU A 1 86 ? -1.451 12.402 16.973 1.00 56.91 86 GLU A N 1
ATOM 660 C CA . GLU A 1 86 ? -1.256 13.490 17.942 1.00 56.91 86 GLU A CA 1
ATOM 661 C C . GLU A 1 86 ? -2.285 14.609 17.740 1.00 56.91 86 GLU A C 1
ATOM 663 O O . GLU A 1 86 ? -2.645 14.885 16.568 1.00 56.91 86 GLU A O 1
#

pLDDT: mean 85.92, std 12.53, range [50.06, 97.06]